Protein AF-A0A2D6MJ56-F1 (afdb_monomer_lite)

pLDDT: mean 73.78, std 18.19, range [32.03, 95.69]

Secondary structure (DSSP, 8-state):
--HHHHHHHHHHHHHHHHHHHHHHHHHHHHHHHHHHHHHHHHHHHHHHHHHHHHHHHHTSTTTTT-HHHHHHHHHHHHHHHHHHHHHHHHHHHHHHHHHHGGGS---------------

Structure (mmCIF, N/CA/C/O backbone):
data_AF-A0A2D6MJ56-F1
#
_entry.id   AF-A0A2D6MJ56-F1
#
loop_
_atom_site.group_PDB
_atom_site.id
_atom_site.type_symbol
_atom_site.label_atom_id
_atom_site.label_alt_id
_atom_site.label_comp_id
_atom_site.label_asym_id
_atom_site.label_entity_id
_atom_site.label_seq_id
_atom_site.pdbx_PDB_ins_code
_atom_site.Cartn_x
_atom_site.Cartn_y
_atom_site.Cartn_z
_atom_site.occupancy
_atom_site.B_iso_or_equiv
_atom_site.auth_seq_id
_atom_site.auth_comp_id
_atom_site.auth_asym_id
_atom_site.auth_atom_id
_atom_site.pdbx_PDB_model_num
ATOM 1 N N . MET A 1 1 ? 24.250 -1.647 -46.882 1.00 63.53 1 MET A N 1
ATOM 2 C CA . MET A 1 1 ? 23.067 -1.451 -46.025 1.00 63.53 1 MET A CA 1
ATOM 3 C C . MET A 1 1 ? 22.313 -0.236 -46.504 1.00 63.53 1 MET A C 1
ATOM 5 O O . MET A 1 1 ? 22.909 0.830 -46.652 1.00 63.53 1 MET A O 1
ATOM 9 N N . THR A 1 2 ? 21.038 -0.408 -46.824 1.00 85.94 2 THR A N 1
ATOM 10 C CA . THR A 1 2 ? 20.175 0.712 -47.199 1.00 85.94 2 THR A CA 1
ATOM 11 C C . THR A 1 2 ? 19.866 1.551 -45.955 1.00 85.94 2 THR A C 1
ATOM 13 O O . THR A 1 2 ? 19.846 1.044 -44.834 1.00 85.94 2 THR A O 1
ATOM 16 N N . ARG A 1 3 ? 19.645 2.864 -46.115 1.00 85.69 3 ARG A N 1
ATOM 17 C CA . ARG A 1 3 ? 19.364 3.766 -44.976 1.00 85.69 3 ARG A CA 1
ATOM 18 C C . ARG A 1 3 ? 18.150 3.308 -44.152 1.00 85.69 3 ARG A C 1
ATOM 20 O O . ARG A 1 3 ? 18.107 3.547 -42.952 1.00 85.69 3 ARG A O 1
ATOM 27 N N . LEU A 1 4 ? 17.202 2.625 -44.794 1.00 87.44 4 LEU A N 1
ATOM 28 C CA . LEU A 1 4 ? 16.003 2.075 -44.164 1.00 87.44 4 LEU A CA 1
ATOM 29 C C . LEU A 1 4 ? 16.313 0.885 -43.241 1.00 87.44 4 LEU A C 1
ATOM 31 O O . LEU A 1 4 ? 15.797 0.852 -42.130 1.00 87.44 4 LEU A O 1
ATOM 35 N N . GLU A 1 5 ? 17.198 -0.036 -43.640 1.00 87.69 5 GLU A N 1
ATOM 36 C CA . GLU A 1 5 ? 17.630 -1.173 -42.799 1.00 87.69 5 GLU A CA 1
ATOM 37 C C . GLU A 1 5 ? 18.285 -0.703 -41.490 1.00 87.69 5 GLU A C 1
ATOM 39 O O . GLU A 1 5 ? 18.044 -1.263 -40.419 1.00 87.69 5 GLU A O 1
ATOM 44 N N . ILE A 1 6 ? 19.086 0.363 -41.565 1.00 90.25 6 ILE A N 1
ATOM 45 C CA . ILE A 1 6 ? 19.790 0.924 -40.404 1.00 90.25 6 ILE A CA 1
ATOM 46 C C . ILE A 1 6 ? 18.793 1.559 -39.424 1.00 90.25 6 ILE A C 1
ATOM 48 O O . ILE A 1 6 ? 18.883 1.339 -38.220 1.00 90.25 6 ILE A O 1
ATOM 52 N N . ILE A 1 7 ? 17.809 2.312 -39.923 1.00 92.31 7 ILE A N 1
ATOM 53 C CA . ILE A 1 7 ? 16.791 2.943 -39.070 1.00 92.31 7 ILE A CA 1
ATOM 54 C C . ILE A 1 7 ? 15.895 1.880 -38.423 1.00 92.31 7 ILE A C 1
ATOM 56 O O . ILE A 1 7 ? 15.613 1.958 -37.229 1.00 92.31 7 ILE A O 1
ATOM 60 N N . LEU A 1 8 ? 15.478 0.866 -39.187 1.00 90.25 8 LEU A N 1
ATOM 61 C CA . LEU A 1 8 ? 14.581 -0.177 -38.691 1.00 90.25 8 LEU A CA 1
ATOM 62 C C . LEU A 1 8 ? 15.252 -1.047 -37.616 1.00 90.25 8 LEU A C 1
ATOM 64 O O . LEU A 1 8 ? 14.641 -1.329 -36.588 1.00 90.25 8 LEU A O 1
ATOM 68 N N . SER A 1 9 ? 16.525 -1.408 -37.812 1.00 91.00 9 SER A N 1
ATOM 69 C CA . SER A 1 9 ? 17.305 -2.149 -36.811 1.00 91.00 9 SER A CA 1
ATOM 70 C C . SER A 1 9 ? 17.569 -1.331 -35.543 1.00 91.00 9 SER A C 1
ATOM 72 O O . SER A 1 9 ? 17.461 -1.872 -34.443 1.00 91.00 9 SER A O 1
ATOM 74 N N . ALA A 1 10 ? 17.828 -0.025 -35.666 1.00 91.19 10 ALA A N 1
ATOM 75 C CA . ALA A 1 10 ? 18.001 0.863 -34.516 1.00 91.19 10 ALA A CA 1
ATOM 76 C C . ALA A 1 10 ? 16.717 1.003 -33.676 1.00 91.19 10 ALA A C 1
ATOM 78 O O . ALA A 1 10 ? 16.769 0.908 -32.449 1.00 91.19 10 ALA A O 1
ATOM 79 N N . VAL A 1 11 ? 15.558 1.185 -34.321 1.00 94.44 11 VAL A N 1
ATOM 80 C CA . VAL A 1 11 ? 14.258 1.279 -33.630 1.00 94.44 11 VAL A CA 1
ATOM 81 C C . VAL A 1 11 ? 13.900 -0.041 -32.947 1.00 94.44 11 VAL A C 1
ATOM 83 O O . VAL A 1 11 ? 13.420 -0.032 -31.813 1.00 94.44 11 VAL A O 1
ATOM 86 N N . LEU A 1 12 ? 14.172 -1.176 -33.598 1.00 92.50 12 LEU A N 1
ATOM 87 C CA . LEU A 1 12 ? 13.929 -2.495 -33.019 1.00 92.50 12 LEU A CA 1
ATOM 88 C C . LEU A 1 12 ? 14.802 -2.728 -31.781 1.00 92.50 12 LEU A C 1
ATOM 90 O O . LEU A 1 12 ? 14.281 -3.127 -30.743 1.00 92.50 12 LEU A O 1
ATOM 94 N N . LEU A 1 13 ? 16.101 -2.419 -31.852 1.00 92.94 13 LEU A N 1
ATOM 95 C CA . LEU A 1 13 ? 17.010 -2.555 -30.711 1.00 92.94 13 LEU A CA 1
ATOM 96 C C . LEU A 1 13 ? 16.558 -1.690 -29.524 1.00 92.94 13 LEU A C 1
ATOM 98 O O . LEU A 1 13 ? 16.513 -2.164 -28.390 1.00 92.94 13 LEU A O 1
ATOM 102 N N . PHE A 1 14 ? 16.167 -0.441 -29.790 1.00 95.62 14 PHE A N 1
ATOM 103 C CA . PHE A 1 14 ? 15.641 0.452 -28.760 1.00 95.62 14 PHE A CA 1
ATOM 104 C C . PHE A 1 14 ? 14.360 -0.101 -28.127 1.00 95.62 14 PHE A C 1
ATOM 106 O O . PHE A 1 14 ? 14.226 -0.097 -26.906 1.00 95.62 14 PHE A O 1
ATOM 113 N N . SER A 1 15 ? 13.442 -0.626 -28.941 1.00 95.25 15 SER A N 1
ATOM 114 C CA . SER A 1 15 ? 12.204 -1.235 -28.454 1.00 95.25 15 SER A CA 1
ATOM 115 C C . SER A 1 15 ? 12.473 -2.439 -27.549 1.00 95.25 15 SER A C 1
A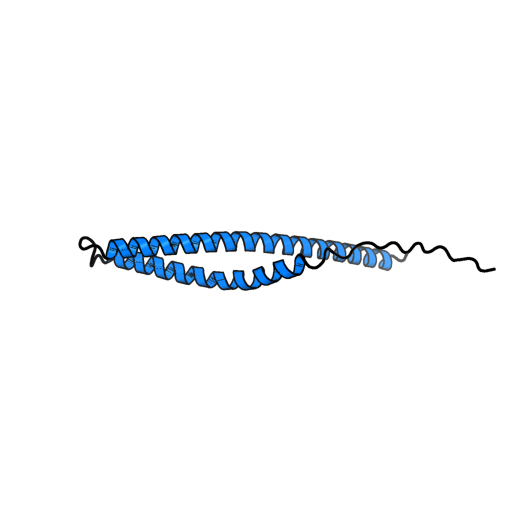TOM 117 O O . SER A 1 15 ? 11.846 -2.558 -26.499 1.00 95.25 15 SER A O 1
ATOM 119 N N . VAL A 1 16 ? 13.432 -3.301 -27.901 1.00 95.50 16 VAL A N 1
ATOM 120 C CA . VAL A 1 16 ? 13.805 -4.461 -27.075 1.00 95.50 16 VAL A CA 1
ATOM 121 C C . VAL A 1 16 ? 14.370 -4.015 -25.725 1.00 95.50 16 VAL A C 1
ATOM 123 O O . VAL A 1 16 ? 13.905 -4.484 -24.689 1.00 95.50 16 VAL A O 1
ATOM 126 N N . ILE A 1 17 ? 15.311 -3.064 -25.716 1.00 95.56 17 ILE A N 1
ATOM 127 C CA . ILE A 1 17 ? 15.894 -2.527 -24.473 1.00 95.56 17 ILE A CA 1
ATOM 128 C C . ILE A 1 17 ? 14.813 -1.878 -23.605 1.00 95.56 17 ILE A C 1
ATOM 130 O O . ILE A 1 17 ? 14.777 -2.097 -22.395 1.00 95.56 17 ILE A O 1
ATOM 134 N N . PHE A 1 18 ? 13.913 -1.109 -24.218 1.00 95.69 18 PHE A N 1
ATOM 135 C CA . PHE A 1 18 ? 12.821 -0.456 -23.508 1.00 95.69 18 PHE A CA 1
ATOM 136 C C . PHE A 1 18 ? 11.868 -1.471 -22.867 1.00 95.69 18 PHE A C 1
ATOM 138 O O . PHE A 1 18 ? 11.519 -1.317 -21.701 1.00 95.69 18 PHE A O 1
ATOM 145 N N . ASN A 1 19 ? 11.495 -2.533 -23.587 1.00 94.75 19 ASN A N 1
ATOM 146 C CA . ASN A 1 19 ? 10.650 -3.595 -23.038 1.00 94.75 19 ASN A CA 1
ATOM 147 C C . ASN A 1 19 ? 11.329 -4.314 -21.866 1.00 94.75 19 ASN A C 1
ATOM 149 O O . ASN A 1 19 ? 10.697 -4.514 -20.834 1.00 94.75 19 ASN A O 1
ATOM 153 N N . ILE A 1 20 ? 12.618 -4.648 -21.985 1.00 94.12 20 ILE A N 1
ATOM 154 C CA . ILE A 1 20 ? 13.377 -5.269 -20.888 1.00 94.12 20 ILE A CA 1
ATOM 155 C C . ILE A 1 20 ? 13.414 -4.339 -19.668 1.00 94.12 20 ILE A C 1
ATOM 157 O O . ILE A 1 20 ? 13.141 -4.772 -18.549 1.00 94.12 20 ILE A O 1
ATOM 161 N N . GLY A 1 21 ? 13.695 -3.050 -19.881 1.00 92.88 21 GLY A N 1
ATOM 162 C CA . GLY A 1 21 ? 13.674 -2.049 -18.815 1.00 92.88 21 GLY A CA 1
ATOM 163 C C . GLY A 1 21 ? 12.302 -1.929 -18.148 1.00 92.88 21 GLY A C 1
ATOM 164 O O . GLY A 1 21 ? 12.223 -1.827 -16.926 1.00 92.88 21 GLY A O 1
ATOM 165 N N . LEU A 1 22 ? 11.226 -2.005 -18.934 1.00 92.94 22 LEU A N 1
ATOM 166 C CA . LEU A 1 22 ? 9.854 -1.974 -18.434 1.00 92.94 22 LEU A CA 1
ATOM 167 C C . LEU A 1 22 ? 9.555 -3.195 -17.562 1.00 92.94 22 LEU A C 1
ATOM 169 O O . LEU A 1 22 ? 9.021 -3.028 -16.471 1.00 92.94 22 LEU A O 1
ATOM 173 N N . VAL A 1 23 ? 9.953 -4.398 -17.985 1.00 90.62 23 VAL A N 1
ATOM 174 C CA . VAL A 1 23 ? 9.766 -5.623 -17.189 1.00 90.62 23 VAL A CA 1
ATOM 175 C C . VAL A 1 23 ? 10.485 -5.514 -15.843 1.00 90.62 23 VAL A C 1
ATOM 177 O O . VAL A 1 23 ? 9.871 -5.756 -14.807 1.00 90.62 23 VAL A O 1
ATOM 180 N N . ILE A 1 24 ? 11.750 -5.084 -15.829 1.00 88.94 24 ILE A N 1
ATOM 181 C CA . ILE A 1 24 ? 12.517 -4.913 -14.582 1.00 88.94 24 ILE A CA 1
ATOM 182 C C . ILE A 1 24 ? 11.862 -3.864 -13.675 1.00 88.94 24 ILE A C 1
ATOM 184 O O . ILE A 1 24 ? 11.736 -4.076 -12.468 1.00 88.94 24 ILE A O 1
ATOM 188 N N . TYR A 1 25 ? 11.422 -2.742 -14.248 1.00 91.19 25 TYR A N 1
ATOM 189 C CA . TYR A 1 25 ? 10.759 -1.682 -13.496 1.00 91.19 25 TYR A CA 1
ATOM 190 C C . TYR A 1 25 ? 9.444 -2.157 -12.875 1.00 91.19 25 TYR A C 1
ATOM 192 O O . TYR A 1 25 ? 9.209 -1.914 -11.694 1.00 91.19 25 TYR A O 1
ATOM 200 N N . VAL A 1 26 ? 8.610 -2.862 -13.645 1.00 89.06 26 VAL A N 1
ATOM 201 C CA . VAL A 1 26 ? 7.333 -3.404 -13.166 1.00 89.06 26 VAL A CA 1
ATOM 202 C C . VAL A 1 26 ? 7.567 -4.423 -12.055 1.00 89.06 26 VAL A C 1
ATOM 204 O O . VAL A 1 26 ? 6.937 -4.300 -11.009 1.00 89.06 26 VAL A O 1
ATOM 207 N N . LYS A 1 27 ? 8.518 -5.357 -12.213 1.00 84.31 27 LYS A N 1
ATOM 208 C CA . LYS A 1 27 ? 8.872 -6.302 -11.139 1.00 84.31 27 LYS A CA 1
ATOM 209 C C . LYS A 1 27 ? 9.304 -5.565 -9.868 1.00 84.31 27 LYS A C 1
ATOM 211 O O . LYS A 1 27 ? 8.798 -5.851 -8.790 1.00 84.31 27 LYS A O 1
ATOM 216 N N . GLY A 1 28 ? 10.168 -4.555 -9.991 1.00 82.00 28 GLY A N 1
ATOM 217 C CA . GLY A 1 28 ? 10.590 -3.744 -8.846 1.00 82.00 28 GLY A CA 1
ATOM 218 C C . GLY A 1 28 ? 9.453 -2.942 -8.199 1.00 82.00 28 GLY A C 1
ATOM 219 O O . GLY A 1 28 ? 9.439 -2.769 -6.982 1.00 82.00 28 GLY A O 1
ATOM 220 N N . ALA A 1 29 ? 8.497 -2.451 -8.989 1.00 82.06 29 ALA A N 1
ATOM 221 C CA . ALA A 1 29 ? 7.331 -1.732 -8.484 1.00 82.06 29 ALA A CA 1
ATOM 222 C C . ALA A 1 29 ? 6.370 -2.659 -7.725 1.00 82.06 29 ALA A C 1
ATOM 224 O O . ALA A 1 29 ? 5.898 -2.274 -6.659 1.00 82.06 29 ALA A O 1
ATOM 225 N N . ILE A 1 30 ? 6.135 -3.876 -8.228 1.00 82.50 30 ILE A N 1
ATOM 226 C CA . ILE A 1 30 ? 5.289 -4.884 -7.571 1.00 82.50 30 ILE A CA 1
ATOM 227 C C . ILE A 1 30 ? 5.870 -5.263 -6.207 1.00 82.50 30 ILE A C 1
ATOM 229 O O . ILE A 1 30 ? 5.156 -5.186 -5.216 1.00 82.50 30 ILE A O 1
ATOM 233 N N . VAL A 1 31 ? 7.172 -5.562 -6.126 1.00 78.56 31 VAL A N 1
ATOM 234 C CA . VAL A 1 31 ? 7.830 -5.912 -4.850 1.00 78.56 31 VAL A CA 1
ATOM 235 C C . VAL A 1 31 ? 7.709 -4.788 -3.818 1.00 78.56 31 VAL A C 1
ATOM 237 O O . VAL A 1 31 ? 7.439 -5.037 -2.650 1.00 78.56 31 VAL A O 1
ATOM 240 N N . ARG A 1 32 ? 7.853 -3.524 -4.232 1.00 79.00 32 ARG A N 1
ATOM 241 C CA . ARG A 1 32 ? 7.675 -2.389 -3.308 1.00 79.00 32 ARG A CA 1
ATOM 242 C C . ARG A 1 32 ? 6.236 -2.248 -2.829 1.00 79.00 32 ARG A C 1
ATOM 244 O O . ARG A 1 32 ? 6.017 -1.930 -1.667 1.00 79.00 32 ARG A O 1
ATOM 251 N N . LEU A 1 33 ? 5.269 -2.439 -3.725 1.00 79.06 33 LEU A N 1
ATOM 252 C CA . LEU A 1 33 ? 3.852 -2.399 -3.370 1.00 79.06 33 LEU A CA 1
ATOM 253 C C . LEU A 1 33 ? 3.480 -3.541 -2.419 1.00 79.06 33 LEU A C 1
ATOM 255 O O . LEU A 1 33 ? 2.706 -3.311 -1.497 1.00 79.06 33 LEU A O 1
ATOM 259 N N . LEU A 1 34 ? 4.080 -4.718 -2.597 1.00 72.81 34 LEU A N 1
ATOM 260 C CA . LEU A 1 34 ? 3.951 -5.854 -1.686 1.00 72.81 34 LEU A CA 1
ATOM 261 C C . LEU A 1 34 ? 4.444 -5.525 -0.280 1.00 72.81 34 LEU A C 1
ATOM 263 O O . LEU A 1 34 ? 3.691 -5.696 0.670 1.00 72.81 34 LEU A O 1
ATOM 267 N N . SER A 1 35 ? 5.657 -4.980 -0.146 1.00 73.81 35 SER A N 1
ATOM 268 C CA . SER A 1 35 ? 6.183 -4.592 1.170 1.00 73.81 35 SER A CA 1
ATOM 269 C C . SER A 1 35 ? 5.296 -3.553 1.861 1.00 73.81 35 SER A C 1
ATOM 271 O O . SER A 1 35 ? 5.012 -3.670 3.046 1.00 73.81 35 SER A O 1
ATOM 273 N N . ILE A 1 36 ? 4.788 -2.564 1.115 1.00 80.44 36 ILE A N 1
ATOM 274 C CA . ILE A 1 36 ? 3.839 -1.580 1.660 1.00 80.44 36 ILE A CA 1
ATOM 275 C C . ILE A 1 36 ? 2.538 -2.267 2.101 1.00 80.44 36 ILE A C 1
ATOM 277 O O . ILE A 1 36 ? 1.954 -1.884 3.109 1.00 80.44 36 ILE A O 1
ATOM 281 N N . SER A 1 37 ? 2.071 -3.275 1.362 1.00 74.94 37 SER A N 1
ATOM 282 C CA . SER A 1 37 ? 0.876 -4.041 1.723 1.00 74.94 37 SER A CA 1
ATOM 283 C C . SER A 1 37 ? 1.064 -4.852 3.007 1.00 74.94 37 SER A C 1
ATOM 285 O O . SER A 1 37 ? 0.132 -4.929 3.802 1.00 74.94 37 SER A O 1
ATOM 287 N N . GLU A 1 38 ? 2.238 -5.443 3.219 1.00 75.50 38 GLU A N 1
ATOM 288 C CA . GLU A 1 38 ? 2.575 -6.166 4.452 1.00 75.50 38 GLU A CA 1
ATOM 289 C C . GLU A 1 38 ? 2.578 -5.216 5.659 1.00 75.50 38 GLU A C 1
ATOM 291 O O . GLU A 1 38 ? 1.894 -5.463 6.652 1.00 75.50 38 GLU A O 1
ATOM 296 N N . GLU A 1 39 ? 3.226 -4.054 5.522 1.00 81.56 39 GLU A N 1
ATOM 297 C CA . GLU A 1 39 ? 3.218 -3.003 6.548 1.00 81.56 39 GLU A CA 1
ATOM 298 C C . GLU A 1 39 ? 1.795 -2.499 6.866 1.00 81.56 39 GLU A C 1
ATOM 300 O O . GLU A 1 39 ? 1.485 -2.151 8.010 1.00 81.56 39 GLU A O 1
ATOM 305 N N . LEU A 1 40 ? 0.900 -2.465 5.870 1.00 80.38 40 LEU A N 1
ATOM 306 C CA . LEU A 1 40 ? -0.509 -2.122 6.076 1.00 80.38 40 LEU A CA 1
ATOM 307 C C . LEU A 1 40 ? -1.277 -3.206 6.847 1.00 80.38 40 LEU A C 1
ATOM 309 O O . LEU A 1 40 ? -2.146 -2.859 7.648 1.00 80.38 40 LEU A O 1
ATOM 313 N N . GLY A 1 41 ? -0.950 -4.486 6.654 1.00 79.25 41 GLY A N 1
ATOM 314 C CA . GLY A 1 41 ? -1.504 -5.587 7.448 1.00 79.25 41 GLY A CA 1
ATOM 315 C C . GLY A 1 41 ? -1.097 -5.492 8.922 1.00 79.25 41 GLY A C 1
ATOM 316 O O . GLY A 1 41 ? -1.940 -5.580 9.819 1.00 79.25 41 GLY A O 1
ATOM 317 N N . ASP A 1 42 ? 0.176 -5.194 9.184 1.00 83.69 42 ASP A N 1
ATOM 318 C CA . ASP A 1 42 ? 0.671 -4.934 10.542 1.00 83.69 42 ASP A CA 1
ATOM 319 C C . ASP A 1 42 ? -0.037 -3.730 11.186 1.00 83.69 42 ASP A C 1
ATOM 321 O O . ASP A 1 42 ? -0.433 -3.762 12.359 1.00 83.69 42 ASP A O 1
ATOM 325 N N . LEU A 1 43 ? -0.256 -2.663 10.410 1.00 84.81 43 LEU A N 1
ATOM 326 C CA . LEU A 1 43 ? -1.008 -1.492 10.856 1.00 84.81 43 LEU A CA 1
ATOM 327 C C . LEU A 1 43 ? -2.464 -1.848 11.199 1.00 84.81 43 LEU A C 1
ATOM 329 O O . LEU A 1 43 ? -2.964 -1.419 12.243 1.00 84.81 43 LEU A O 1
ATOM 333 N N . GLN A 1 44 ? -3.131 -2.653 10.369 1.00 84.44 44 GLN A N 1
ATOM 334 C CA . GLN A 1 44 ? -4.489 -3.141 10.625 1.00 84.44 44 GLN A CA 1
ATOM 335 C C . GLN A 1 44 ? -4.556 -3.907 11.951 1.00 84.44 44 GLN A C 1
ATOM 337 O O . GLN A 1 44 ? -5.428 -3.642 12.784 1.00 84.44 44 GLN A O 1
ATOM 342 N N . GLN A 1 45 ? -3.602 -4.808 12.201 1.00 85.69 45 GLN A N 1
ATOM 343 C CA . GLN A 1 45 ? -3.536 -5.557 13.456 1.00 85.69 45 GLN A CA 1
ATOM 344 C C . GLN A 1 45 ? -3.361 -4.628 14.668 1.00 85.69 45 GLN A C 1
ATOM 346 O O . GLN A 1 45 ? -4.008 -4.815 15.705 1.00 85.69 45 GLN A O 1
ATOM 351 N N . MET A 1 46 ? -2.537 -3.587 14.535 1.00 86.75 46 MET A N 1
ATOM 352 C CA . MET A 1 46 ? -2.327 -2.588 15.582 1.00 86.75 46 MET A CA 1
ATOM 353 C C . MET A 1 46 ? -3.605 -1.798 15.895 1.00 86.75 46 MET A C 1
ATOM 355 O O . MET A 1 46 ? -3.935 -1.592 17.066 1.00 86.75 46 MET A O 1
ATOM 359 N N . ILE A 1 47 ? -4.359 -1.404 14.867 1.00 86.31 47 ILE A N 1
ATOM 360 C CA . ILE A 1 47 ? -5.637 -0.690 15.012 1.00 86.31 47 ILE A CA 1
ATOM 361 C C . ILE A 1 47 ? -6.704 -1.590 15.630 1.00 86.31 47 ILE A C 1
ATOM 363 O O . ILE A 1 47 ? -7.445 -1.145 16.505 1.00 86.31 47 ILE A O 1
ATOM 367 N N . ASN A 1 48 ? -6.754 -2.865 15.245 1.00 86.88 48 ASN A N 1
ATOM 368 C CA . ASN A 1 48 ? -7.665 -3.840 15.838 1.00 86.88 48 ASN A CA 1
ATOM 369 C C . ASN A 1 48 ? -7.375 -4.026 17.340 1.00 86.88 48 ASN A C 1
ATOM 371 O O . ASN A 1 48 ? -8.278 -3.954 18.174 1.00 86.88 48 ASN A O 1
ATOM 375 N N . SER A 1 49 ? -6.097 -4.165 17.709 1.00 87.81 49 SER A N 1
ATOM 376 C CA . SER A 1 49 ? -5.665 -4.209 19.112 1.00 87.81 49 SER A CA 1
ATOM 377 C C . SER A 1 49 ? -6.070 -2.946 19.883 1.00 87.81 49 SER A C 1
ATOM 379 O O . SER A 1 49 ? -6.625 -3.036 20.982 1.00 87.81 49 SER A O 1
ATOM 381 N N . PHE A 1 50 ? -5.877 -1.765 19.285 1.00 86.69 50 PHE A N 1
ATOM 382 C CA . PHE A 1 50 ? -6.320 -0.495 19.859 1.00 86.69 50 PHE A CA 1
ATOM 383 C C . PHE A 1 50 ? -7.841 -0.452 20.067 1.00 86.69 50 PHE A C 1
ATOM 385 O O . PHE A 1 50 ? -8.291 -0.099 21.157 1.00 86.69 50 PHE A O 1
ATOM 392 N N . ALA A 1 51 ? -8.631 -0.860 19.070 1.00 86.19 51 ALA A N 1
ATOM 393 C CA . ALA A 1 51 ? -10.089 -0.909 19.159 1.00 86.19 51 ALA A CA 1
ATOM 394 C C . ALA A 1 51 ? -10.555 -1.854 20.280 1.00 86.19 51 ALA A C 1
ATOM 396 O O . ALA A 1 51 ? -11.415 -1.490 21.082 1.00 86.19 51 ALA A O 1
ATOM 397 N N . ASN A 1 52 ? -9.943 -3.036 20.398 1.00 86.06 52 ASN A N 1
ATOM 398 C CA . ASN A 1 52 ? -10.244 -3.990 21.469 1.00 86.06 52 ASN A CA 1
ATOM 399 C C . ASN A 1 52 ? -9.894 -3.432 22.852 1.00 86.06 52 ASN A C 1
ATOM 401 O O . ASN A 1 52 ? -10.662 -3.596 23.803 1.00 86.06 52 ASN A O 1
ATOM 405 N N . HIS A 1 53 ? -8.761 -2.738 22.975 1.00 85.62 53 HIS A N 1
ATOM 406 C CA . HIS A 1 53 ? -8.388 -2.092 24.227 1.00 85.62 53 HIS A CA 1
ATOM 407 C C . HIS A 1 53 ? -9.362 -0.965 24.588 1.00 85.62 53 HIS A C 1
ATOM 409 O O . HIS A 1 53 ? -9.864 -0.930 25.711 1.00 85.62 53 HIS A O 1
ATOM 415 N N . ALA A 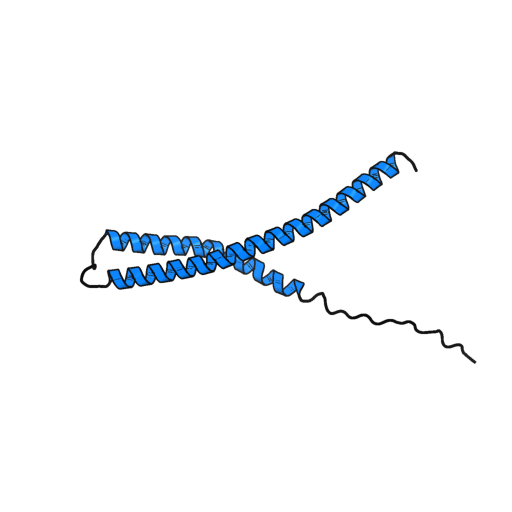1 54 ? -9.708 -0.099 23.633 1.00 84.75 54 ALA A N 1
ATOM 416 C CA . ALA A 1 54 ? -10.696 0.958 23.826 1.00 84.75 54 ALA A CA 1
ATOM 417 C C . ALA A 1 54 ? -12.063 0.390 24.244 1.00 84.75 54 ALA A C 1
ATOM 419 O O . ALA A 1 54 ? -12.690 0.920 25.160 1.00 84.75 54 ALA A O 1
ATOM 420 N N . LYS A 1 55 ? -12.479 -0.741 23.659 1.00 84.25 55 LYS A N 1
ATOM 421 C CA . LYS A 1 55 ? -13.692 -1.464 24.062 1.00 84.25 55 LYS A CA 1
ATOM 422 C C . LYS A 1 55 ? -13.623 -1.929 25.513 1.00 84.25 55 LYS A C 1
ATOM 424 O O . LYS A 1 55 ? -14.548 -1.678 26.276 1.00 84.25 55 LYS A O 1
ATOM 429 N N . SER A 1 56 ? -12.509 -2.545 25.913 1.00 84.38 56 SER A N 1
ATOM 430 C CA . SER A 1 56 ? -12.320 -2.995 27.298 1.00 84.38 56 SER A CA 1
ATOM 431 C C . SER A 1 56 ? -12.367 -1.841 28.306 1.00 84.38 56 SER A C 1
ATOM 433 O O . SER A 1 56 ? -12.851 -2.020 29.418 1.00 84.38 56 SER A O 1
ATOM 435 N N . VAL A 1 57 ? -11.915 -0.644 27.908 1.00 83.94 57 VAL A N 1
ATOM 436 C CA . VAL A 1 57 ? -11.991 0.574 28.727 1.00 83.94 57 VAL A CA 1
ATOM 437 C C . VAL A 1 57 ? -13.417 1.126 28.772 1.00 83.94 57 VAL A C 1
ATOM 439 O O . VAL A 1 57 ? -13.861 1.532 29.841 1.00 83.94 57 VAL A O 1
ATOM 442 N N . TYR A 1 58 ? -14.151 1.101 27.655 1.00 81.12 58 TYR A N 1
ATOM 443 C CA . TYR A 1 58 ? -15.564 1.499 27.597 1.00 81.12 58 TYR A CA 1
ATOM 444 C C . TYR A 1 58 ? -16.458 0.645 28.505 1.00 81.12 58 TYR A C 1
ATOM 446 O O . TYR A 1 58 ? -17.409 1.142 29.103 1.00 81.12 58 TYR A O 1
ATOM 454 N N . GLU A 1 59 ? -16.141 -0.644 28.623 1.00 80.31 59 GLU A N 1
ATOM 455 C CA . GLU A 1 59 ? -16.870 -1.601 29.460 1.00 80.31 59 GLU A CA 1
ATOM 456 C C . GLU A 1 59 ? -16.614 -1.411 30.970 1.00 80.31 59 GLU A C 1
ATOM 458 O O . GLU A 1 59 ? -17.303 -2.023 31.789 1.00 80.31 59 GLU A O 1
ATOM 463 N N . LEU A 1 60 ? -15.669 -0.549 31.372 1.00 83.69 60 LEU A N 1
ATOM 464 C CA . LEU A 1 60 ? -15.451 -0.205 32.779 1.00 83.69 60 LEU A CA 1
ATOM 465 C C . LEU A 1 60 ? -16.557 0.722 33.299 1.00 83.69 60 LEU A C 1
ATOM 467 O O . LEU A 1 60 ? -16.905 1.718 32.666 1.00 83.69 60 LEU A O 1
ATOM 471 N N . GLU A 1 61 ? -17.025 0.471 34.525 1.00 68.00 61 GLU A N 1
ATOM 472 C CA . GLU A 1 61 ? -18.118 1.227 35.166 1.00 68.00 61 GLU A CA 1
ATOM 473 C C . GLU A 1 61 ? -17.895 2.751 35.228 1.00 68.00 61 GLU A C 1
ATOM 475 O O . GLU A 1 61 ? -18.862 3.503 35.284 1.00 68.00 61 GLU A O 1
ATOM 480 N N . MET A 1 62 ? -16.643 3.228 35.202 1.00 73.81 62 MET A N 1
ATOM 481 C CA . MET A 1 62 ? -16.327 4.666 35.201 1.00 73.81 62 MET A CA 1
ATOM 482 C C . MET A 1 62 ? -16.518 5.359 33.845 1.00 73.81 62 MET A C 1
ATOM 484 O O . MET A 1 62 ? -16.659 6.579 33.822 1.00 73.81 62 MET A O 1
ATOM 488 N N . PHE A 1 63 ? -16.485 4.613 32.740 1.00 71.12 63 PHE A N 1
ATOM 489 C CA . PHE A 1 63 ? -16.515 5.147 31.371 1.00 71.12 63 PHE A CA 1
ATOM 490 C C . PHE A 1 63 ? -17.733 4.661 30.572 1.00 71.12 63 PHE A C 1
ATOM 492 O O . PHE A 1 63 ? -17.949 5.086 29.435 1.00 71.12 63 PHE A O 1
ATOM 499 N N . TYR A 1 64 ? -18.555 3.802 31.180 1.00 68.81 64 TYR A N 1
ATOM 500 C CA . TYR A 1 64 ? -19.783 3.289 30.595 1.00 68.81 64 TYR A CA 1
ATOM 501 C C . TYR A 1 64 ? -20.784 4.424 30.335 1.00 68.81 64 TYR A C 1
ATOM 503 O O . TYR A 1 64 ? -21.229 5.106 31.259 1.00 68.81 64 TYR A O 1
ATOM 511 N N . GLY A 1 65 ? -21.151 4.617 29.066 1.00 74.50 65 GLY A N 1
ATOM 512 C CA . GLY A 1 65 ? -22.048 5.694 28.634 1.00 74.50 65 GLY A CA 1
ATOM 513 C C . GLY A 1 65 ? -21.352 6.997 28.222 1.00 74.50 65 GLY A C 1
ATOM 514 O O . GLY A 1 65 ? -22.043 7.968 27.923 1.00 74.50 65 GLY A O 1
ATOM 515 N N . ASP A 1 66 ? -20.017 7.033 28.163 1.00 85.06 66 ASP A N 1
ATOM 516 C CA . ASP A 1 66 ? -19.287 8.164 27.581 1.00 85.06 66 ASP A CA 1
ATOM 517 C C . ASP A 1 66 ? -19.458 8.195 26.046 1.00 85.06 66 ASP A C 1
ATOM 519 O O . ASP A 1 66 ? -18.994 7.301 25.332 1.00 85.06 66 ASP A O 1
ATOM 523 N N . GLU A 1 67 ? -20.131 9.225 25.520 1.00 82.69 67 GLU A N 1
ATOM 524 C CA . GLU A 1 67 ? -20.341 9.390 24.071 1.00 82.69 67 GLU A CA 1
ATOM 525 C C . GLU A 1 67 ? -19.028 9.571 23.299 1.00 82.69 67 GLU A C 1
ATOM 527 O O . GLU A 1 67 ? -18.902 9.085 22.176 1.00 82.69 67 GLU A O 1
ATOM 532 N N . THR A 1 68 ? -18.024 10.224 23.888 1.00 83.50 68 THR A N 1
ATOM 533 C CA . THR A 1 68 ? -16.737 10.480 23.220 1.00 83.50 68 THR A CA 1
ATOM 534 C C . THR A 1 68 ? -15.987 9.173 22.997 1.00 83.50 68 THR A C 1
ATOM 536 O O . THR A 1 68 ? -15.457 8.929 21.913 1.00 83.50 68 THR A O 1
ATOM 539 N N . LEU A 1 69 ? -15.963 8.313 24.015 1.00 82.12 69 LEU A N 1
ATOM 540 C CA . LEU A 1 69 ? -15.293 7.020 23.962 1.00 82.12 69 LEU A CA 1
ATOM 541 C C . LEU A 1 69 ? -16.048 6.036 23.050 1.00 82.12 69 LEU A C 1
ATOM 543 O O . LEU A 1 69 ? -15.416 5.269 22.325 1.00 82.12 69 LEU A O 1
ATOM 547 N N . SER A 1 70 ? -17.383 6.125 23.012 1.00 80.19 70 SER A N 1
ATOM 548 C CA . SER A 1 70 ? -18.225 5.396 22.054 1.00 80.19 70 SER A CA 1
ATOM 549 C C . SER A 1 70 ? -17.928 5.797 20.607 1.00 80.19 70 SER A C 1
ATOM 551 O O . SER A 1 70 ? -17.694 4.931 19.767 1.00 80.19 70 SER A O 1
ATOM 553 N N . HIS A 1 71 ? -17.880 7.099 20.308 1.00 84.81 71 HIS A N 1
ATOM 554 C CA . HIS A 1 71 ? -17.521 7.573 18.971 1.00 84.81 71 HIS A CA 1
ATOM 555 C C . HIS A 1 71 ? -16.097 7.165 18.592 1.00 84.81 71 HIS A C 1
ATOM 557 O O . HIS A 1 71 ? -15.862 6.724 17.471 1.00 84.81 71 HIS A O 1
ATOM 563 N N . LEU A 1 72 ? -15.138 7.244 19.519 1.00 83.75 72 LEU A N 1
ATOM 564 C CA . LEU A 1 72 ? -13.763 6.810 19.264 1.00 83.75 72 LEU A CA 1
ATOM 565 C C . LEU A 1 72 ? -13.686 5.318 18.899 1.00 83.75 72 LEU A C 1
ATOM 567 O O . LEU A 1 72 ? -12.931 4.947 18.000 1.00 83.75 72 LEU A O 1
ATOM 571 N N . LEU A 1 73 ? -14.488 4.478 19.559 1.00 84.62 73 LEU A N 1
ATOM 572 C CA . LEU A 1 73 ? -14.613 3.061 19.230 1.00 84.62 73 LEU A CA 1
ATOM 573 C C . LEU A 1 73 ? -15.184 2.861 17.819 1.00 84.62 73 LEU A C 1
ATOM 575 O O . LEU A 1 73 ? -14.642 2.085 17.036 1.00 84.62 73 LEU A O 1
ATOM 579 N N . GLU A 1 74 ? -16.247 3.589 17.486 1.00 84.94 74 GLU A N 1
ATOM 580 C CA . GLU A 1 74 ? -16.900 3.546 16.176 1.00 84.94 74 GLU A CA 1
ATOM 581 C C . GLU A 1 74 ? -15.936 3.963 15.049 1.00 84.94 74 GLU A C 1
ATOM 583 O O . GLU A 1 74 ? -15.835 3.287 14.024 1.00 84.94 74 GLU A O 1
ATOM 588 N N . HIS A 1 75 ? -15.133 5.007 15.280 1.00 85.75 75 HIS A N 1
ATOM 589 C CA . HIS A 1 75 ? -14.065 5.429 14.373 1.00 85.75 75 HIS A CA 1
ATOM 590 C C . HIS A 1 75 ? -12.967 4.367 14.217 1.00 85.75 75 HIS A C 1
ATOM 592 O O . HIS A 1 75 ? -12.497 4.144 13.102 1.00 85.75 75 HIS A O 1
ATOM 598 N N . ALA A 1 76 ? -12.562 3.698 15.300 1.00 85.12 76 ALA A N 1
ATOM 599 C CA . ALA A 1 76 ? -11.543 2.650 15.246 1.00 85.12 76 ALA A CA 1
ATOM 600 C C . ALA A 1 76 ? -12.020 1.419 14.453 1.00 85.12 76 ALA A C 1
ATOM 602 O O . ALA A 1 76 ? -11.256 0.861 13.668 1.00 85.12 76 ALA A O 1
ATOM 603 N N . VAL A 1 77 ? -13.291 1.032 14.609 1.00 84.88 77 VAL A N 1
ATOM 604 C CA . VAL A 1 77 ? -13.908 -0.067 13.848 1.00 84.88 77 VAL A CA 1
ATOM 605 C C . VAL A 1 77 ? -14.056 0.303 12.371 1.00 84.88 77 VAL A C 1
ATOM 607 O O . VAL A 1 77 ? -13.603 -0.450 11.514 1.00 84.88 77 VAL A O 1
ATOM 610 N N . SER A 1 78 ? -14.592 1.488 12.064 1.00 85.94 78 SER A N 1
ATOM 611 C CA . SER A 1 78 ? -14.734 1.960 10.678 1.00 85.94 78 SER A CA 1
ATOM 612 C C . SER A 1 78 ? -13.388 2.088 9.955 1.00 85.94 78 SER A C 1
ATOM 614 O O . SER A 1 78 ? -13.298 1.856 8.748 1.00 85.94 78 SER A O 1
ATOM 616 N N . PHE A 1 79 ? -12.324 2.449 10.674 1.00 84.38 79 PHE A N 1
ATOM 617 C CA . PHE A 1 79 ? -10.984 2.510 10.099 1.00 84.38 79 PHE A CA 1
ATOM 618 C C . PHE A 1 79 ? -10.422 1.116 9.789 1.00 84.38 79 PHE A C 1
ATOM 620 O O . PHE A 1 79 ? -9.780 0.928 8.759 1.00 84.38 79 PHE A O 1
ATOM 627 N N . ASN A 1 80 ? -10.720 0.128 10.633 1.00 84.31 80 ASN A N 1
ATOM 628 C CA . ASN A 1 80 ? -10.334 -1.264 10.417 1.00 84.31 80 ASN A CA 1
ATOM 629 C C . ASN A 1 80 ? -11.039 -1.875 9.187 1.00 84.31 80 ASN A C 1
ATOM 631 O O . ASN A 1 80 ? -10.384 -2.485 8.350 1.00 84.31 80 ASN A O 1
ATOM 635 N N . GLU A 1 81 ? -12.341 -1.617 9.010 1.00 83.38 81 GLU A N 1
ATOM 636 C CA . GLU A 1 81 ? -13.103 -2.043 7.817 1.00 83.38 81 GLU A CA 1
ATOM 637 C C . GLU A 1 81 ? -12.543 -1.448 6.512 1.00 83.38 81 GLU A C 1
ATOM 639 O O . GLU A 1 81 ? -12.496 -2.102 5.468 1.00 83.38 81 GLU A O 1
ATOM 644 N N . GLN A 1 82 ? -12.078 -0.195 6.554 1.00 81.56 82 GLN A N 1
ATOM 645 C CA . GLN A 1 82 ? -11.423 0.421 5.398 1.00 81.56 82 GLN A CA 1
ATOM 646 C C . GLN A 1 82 ? -10.086 -0.251 5.077 1.00 81.56 82 GLN A C 1
ATOM 648 O O . GLN A 1 82 ? -9.751 -0.375 3.901 1.00 81.5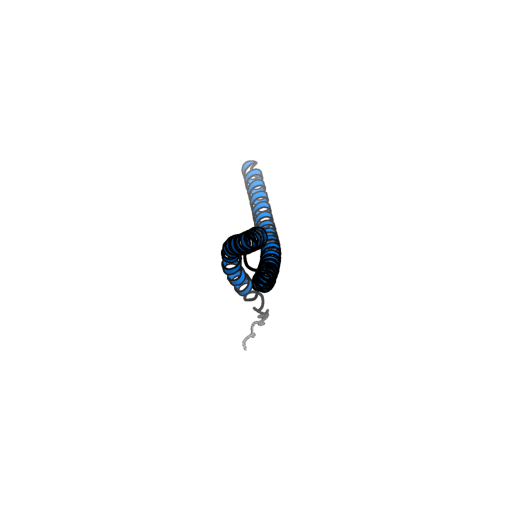6 82 GLN A O 1
ATOM 653 N N . LEU A 1 83 ? -9.344 -0.709 6.092 1.00 79.00 83 LEU A N 1
ATOM 654 C CA . LEU A 1 83 ? -8.087 -1.432 5.904 1.00 79.00 83 LEU A CA 1
ATOM 655 C C . LEU A 1 83 ? -8.291 -2.843 5.332 1.00 79.00 83 LEU A C 1
ATOM 657 O O . LEU A 1 83 ? -7.527 -3.233 4.453 1.00 79.00 83 LEU A O 1
ATOM 661 N N . GLU A 1 84 ? -9.363 -3.551 5.706 1.00 73.88 84 GLU A N 1
ATOM 662 C CA . GLU A 1 84 ? -9.729 -4.851 5.103 1.00 73.88 84 GLU A CA 1
ATOM 663 C C . GLU A 1 84 ? -9.942 -4.762 3.582 1.00 73.88 84 GLU A C 1
ATOM 665 O O . GLU A 1 84 ? -9.639 -5.694 2.842 1.00 73.88 84 GLU A O 1
ATOM 670 N N . THR A 1 85 ? -10.383 -3.614 3.058 1.00 71.25 85 THR A N 1
ATOM 671 C CA . THR A 1 85 ? -10.531 -3.432 1.600 1.00 71.25 85 THR A CA 1
ATOM 672 C C . THR A 1 85 ? -9.187 -3.523 0.856 1.00 71.25 85 THR A C 1
ATOM 674 O O . THR A 1 85 ? -9.153 -3.873 -0.326 1.00 71.25 85 THR A O 1
ATOM 677 N N . PHE A 1 86 ? -8.067 -3.253 1.534 1.00 66.44 86 PHE A N 1
ATOM 678 C CA . PHE A 1 86 ? -6.726 -3.369 0.955 1.00 66.44 86 PHE A CA 1
ATOM 679 C C . PHE A 1 86 ? -6.179 -4.809 0.990 1.00 66.44 86 PHE A C 1
ATOM 681 O O . PHE A 1 86 ? -5.289 -5.125 0.202 1.00 66.44 86 PHE A O 1
ATOM 688 N N . GLU A 1 87 ? -6.764 -5.709 1.793 1.00 63.25 87 GLU A N 1
ATOM 689 C CA .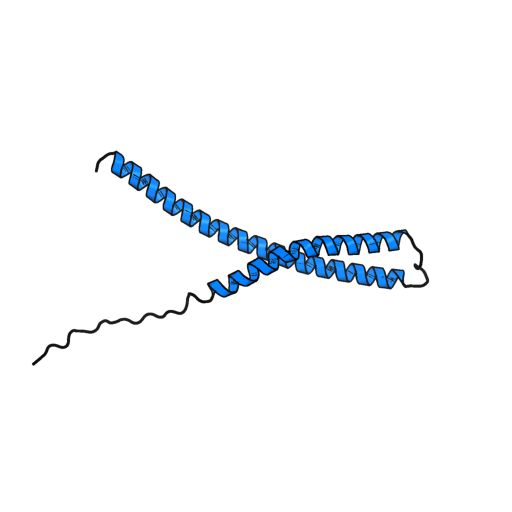 GLU A 1 87 ? -6.411 -7.140 1.867 1.00 63.25 87 GLU A CA 1
ATOM 690 C C . GLU A 1 87 ? -6.634 -7.868 0.528 1.00 63.25 87 GLU A C 1
ATOM 692 O O . GLU A 1 87 ? -5.887 -8.772 0.157 1.00 63.25 87 GLU A O 1
ATOM 697 N N . TYR A 1 88 ? -7.610 -7.436 -0.279 1.00 59.25 88 TYR A N 1
ATOM 698 C CA . TYR A 1 88 ? -7.855 -8.020 -1.605 1.00 59.25 88 TYR A CA 1
ATOM 699 C C . TYR A 1 88 ? -6.614 -7.966 -2.519 1.00 59.25 88 TYR A C 1
ATOM 701 O O . TYR A 1 88 ? -6.377 -8.893 -3.298 1.00 59.25 88 TYR A O 1
ATOM 709 N N . ILE A 1 89 ? -5.784 -6.922 -2.393 1.00 61.12 89 ILE A N 1
ATOM 710 C CA . ILE A 1 89 ? -4.541 -6.770 -3.165 1.00 61.12 89 ILE A CA 1
ATOM 711 C C . ILE A 1 89 ? -3.498 -7.818 -2.734 1.00 61.12 89 ILE A C 1
ATOM 713 O O . ILE A 1 89 ? -2.786 -8.348 -3.584 1.00 61.12 89 ILE A O 1
ATOM 717 N N . TYR A 1 90 ? -3.454 -8.185 -1.450 1.00 55.06 90 TYR A N 1
ATOM 718 C CA . TYR A 1 90 ? -2.526 -9.181 -0.903 1.00 55.06 90 TYR A CA 1
ATOM 719 C C . TYR A 1 90 ? -2.733 -10.572 -1.525 1.00 55.06 90 TYR 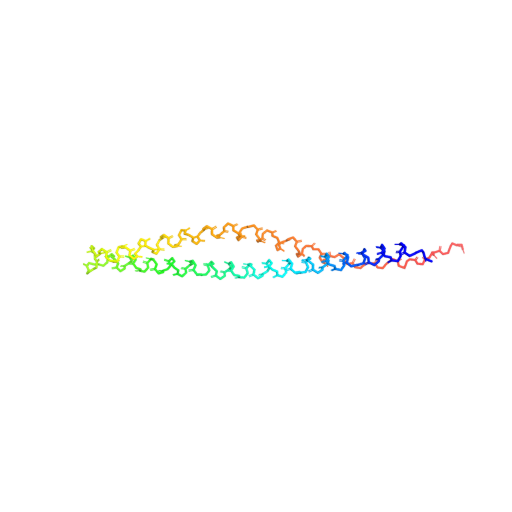A C 1
ATOM 721 O O . TYR A 1 90 ? -1.801 -11.153 -2.084 1.00 55.06 90 TYR A O 1
ATOM 729 N N . SER A 1 91 ? -3.981 -11.056 -1.535 1.00 58.44 91 SER A N 1
ATOM 730 C CA . SER A 1 91 ? -4.326 -12.411 -2.010 1.00 58.44 91 SER A CA 1
ATOM 731 C C . SER A 1 91 ? -3.964 -12.685 -3.477 1.00 58.44 91 SER A C 1
ATOM 733 O O . SER A 1 91 ? -3.690 -13.820 -3.862 1.00 58.44 91 SER A O 1
ATOM 735 N N . LEU A 1 92 ? -3.945 -11.643 -4.310 1.00 58.62 92 LEU A N 1
ATOM 736 C CA . LEU A 1 92 ? -3.610 -11.755 -5.728 1.00 58.62 92 LEU A CA 1
ATOM 737 C C . LEU A 1 92 ? -2.106 -11.906 -5.973 1.00 58.62 92 LEU A C 1
ATOM 739 O O . LEU A 1 92 ? -1.713 -12.331 -7.057 1.00 58.62 92 LEU A O 1
ATOM 743 N N . THR A 1 93 ? -1.277 -11.557 -4.990 1.00 54.75 93 THR A N 1
ATOM 744 C CA . THR A 1 93 ? 0.165 -11.399 -5.184 1.00 54.75 93 THR A CA 1
ATOM 745 C C . THR A 1 93 ? 0.977 -12.527 -4.538 1.00 54.75 93 THR A C 1
ATOM 747 O O . THR A 1 93 ? 1.984 -12.939 -5.107 1.00 54.75 93 THR A O 1
ATOM 750 N N . GLU A 1 94 ? 0.498 -13.123 -3.440 1.00 53.16 94 GLU A N 1
ATOM 751 C CA . GLU A 1 94 ? 1.084 -14.340 -2.838 1.00 53.16 94 GLU A CA 1
ATOM 752 C C . GLU A 1 94 ? 1.064 -15.537 -3.814 1.00 53.16 94 GLU A C 1
ATOM 754 O O . GLU A 1 94 ? 1.999 -16.334 -3.880 1.00 53.16 94 GLU A O 1
ATOM 759 N N . ALA A 1 95 ? 0.044 -15.614 -4.678 1.00 51.88 95 ALA A N 1
ATOM 760 C CA . ALA A 1 95 ? -0.033 -16.615 -5.743 1.00 51.88 95 ALA A CA 1
ATOM 761 C C . ALA A 1 95 ? 1.103 -16.498 -6.782 1.00 51.88 95 ALA A C 1
ATOM 763 O O . ALA A 1 95 ? 1.378 -17.461 -7.497 1.00 51.88 95 ALA A O 1
ATOM 764 N N . GLN A 1 96 ? 1.758 -15.337 -6.878 1.00 48.72 96 GLN A N 1
ATOM 765 C CA . GLN A 1 96 ? 2.769 -15.054 -7.893 1.00 48.72 96 GLN A CA 1
ATOM 766 C C . GLN A 1 96 ? 4.194 -15.434 -7.447 1.00 48.72 96 GLN A C 1
ATOM 768 O O . GLN A 1 96 ? 5.006 -15.801 -8.295 1.00 48.72 96 GLN A O 1
ATOM 773 N N . GLU A 1 97 ? 4.502 -15.418 -6.143 1.00 48.09 97 GLU A N 1
ATOM 774 C CA . GLU A 1 97 ? 5.824 -15.822 -5.621 1.00 48.09 97 GLU A CA 1
ATOM 775 C C . GLU A 1 97 ? 6.077 -17.333 -5.777 1.00 48.09 97 GLU A C 1
ATOM 777 O O . GLU A 1 97 ? 7.185 -17.749 -6.117 1.00 48.09 97 GLU A O 1
ATOM 782 N N . LEU A 1 98 ? 5.029 -18.156 -5.662 1.00 48.03 98 LEU A N 1
ATOM 783 C CA . LEU A 1 98 ? 5.114 -19.614 -5.830 1.00 48.03 98 LEU A CA 1
ATOM 784 C C . LEU A 1 98 ? 5.415 -20.055 -7.277 1.00 48.03 98 LEU A C 1
ATOM 786 O O . LEU A 1 98 ? 5.892 -21.169 -7.496 1.00 48.03 98 LEU A O 1
ATOM 790 N N . GLU A 1 99 ? 5.155 -19.208 -8.279 1.00 48.34 99 GLU A N 1
ATOM 791 C CA . GLU A 1 99 ? 5.438 -19.523 -9.687 1.00 48.34 99 GLU A CA 1
ATOM 792 C C . GLU A 1 99 ? 6.866 -19.154 -10.129 1.00 48.34 99 GLU A C 1
ATOM 794 O O . GLU A 1 99 ? 7.333 -19.661 -11.157 1.00 48.34 99 GLU A O 1
ATOM 799 N N . GLU A 1 100 ? 7.573 -18.293 -9.385 1.00 46.12 100 GLU A N 1
ATOM 800 C CA . GLU A 1 100 ? 8.936 -17.866 -9.737 1.00 46.12 100 GLU A CA 1
ATOM 801 C C . GLU A 1 100 ? 10.028 -18.786 -9.159 1.00 46.12 100 GLU A C 1
ATOM 803 O O . GLU A 1 100 ? 11.024 -19.019 -9.844 1.00 46.12 100 GLU A O 1
ATOM 808 N N . GLU A 1 101 ? 9.825 -19.415 -7.993 1.00 39.78 101 GLU A N 1
ATOM 809 C CA . GLU A 1 101 ? 10.786 -20.392 -7.431 1.00 39.78 101 GLU A CA 1
ATOM 810 C C . GLU A 1 101 ? 10.849 -21.725 -8.208 1.00 39.78 101 GLU A C 1
ATOM 812 O O . GLU A 1 101 ? 11.826 -22.465 -8.116 1.00 39.78 101 GLU A O 1
ATOM 817 N N . GLY A 1 102 ? 9.846 -22.038 -9.034 1.00 36.22 102 GLY A N 1
ATOM 818 C CA . GLY A 1 102 ? 9.761 -23.312 -9.761 1.00 36.22 102 GLY A CA 1
ATOM 819 C C . GLY A 1 102 ? 10.557 -23.405 -11.071 1.00 36.22 102 GLY A C 1
ATOM 820 O O . GLY A 1 102 ? 10.420 -24.405 -11.778 1.00 36.22 102 GLY A O 1
ATOM 821 N N . LYS A 1 103 ? 11.334 -22.381 -11.459 1.00 39.84 103 LYS A N 1
ATOM 822 C CA . LYS A 1 103 ? 11.968 -22.308 -12.796 1.00 39.84 103 LYS A CA 1
ATOM 823 C C . LYS A 1 103 ? 13.500 -22.319 -12.829 1.00 39.84 103 LYS A C 1
ATOM 825 O O . LYS A 1 103 ? 14.043 -22.269 -13.931 1.00 39.84 103 LYS A O 1
ATOM 830 N N . GLU A 1 104 ? 14.199 -22.438 -11.697 1.00 38.94 104 GLU A N 1
ATOM 831 C CA . GLU A 1 104 ? 15.678 -22.420 -11.691 1.00 38.94 104 GLU A CA 1
ATOM 832 C C . GLU A 1 104 ? 16.378 -23.773 -11.465 1.00 38.94 104 GLU A C 1
ATOM 834 O O . GLU A 1 104 ? 17.593 -23.853 -11.634 1.00 38.94 104 GLU A O 1
ATOM 839 N N . GLU A 1 105 ? 15.663 -24.879 -11.227 1.00 40.22 105 GLU A N 1
ATOM 840 C CA . GLU A 1 105 ? 16.292 -26.211 -11.165 1.00 40.22 105 GLU A CA 1
ATOM 841 C C . GLU A 1 105 ? 15.983 -27.069 -12.403 1.00 40.22 105 GLU A C 1
ATOM 843 O O . GLU A 1 105 ? 15.092 -27.915 -12.425 1.00 40.22 105 GLU A O 1
ATOM 848 N N . GLY A 1 106 ? 16.767 -26.845 -13.460 1.00 33.38 106 GLY A N 1
ATOM 849 C CA . GLY A 1 106 ? 16.834 -27.677 -14.664 1.00 33.38 106 GLY A CA 1
ATOM 850 C C . GLY A 1 106 ? 18.281 -27.780 -15.136 1.00 33.38 106 GLY A C 1
ATOM 851 O O . GLY A 1 106 ? 18.718 -27.052 -16.021 1.00 33.38 106 GLY A O 1
ATOM 852 N N . THR A 1 107 ? 19.026 -28.643 -14.459 1.00 32.03 107 THR A N 1
ATOM 853 C CA . THR A 1 107 ? 20.465 -28.883 -14.551 1.00 32.03 107 THR A CA 1
ATOM 854 C C . THR A 1 107 ? 21.007 -29.139 -15.963 1.00 32.03 107 THR A C 1
ATOM 856 O O . THR A 1 107 ? 20.414 -29.822 -16.794 1.00 32.03 107 THR A O 1
ATOM 859 N N . LEU A 1 108 ? 22.221 -28.624 -16.175 1.00 40.66 108 LEU A N 1
ATOM 860 C CA . LEU A 1 108 ? 23.178 -29.012 -17.210 1.00 40.66 108 LEU A CA 1
ATOM 861 C C . LEU A 1 108 ? 23.333 -30.544 -17.288 1.00 40.66 108 LEU A C 1
ATOM 863 O O . LEU A 1 108 ? 23.715 -31.170 -16.300 1.00 40.66 108 LEU A O 1
ATOM 867 N N . PHE A 1 109 ? 23.182 -31.125 -18.479 1.00 32.28 109 PHE A N 1
ATOM 868 C CA . PHE A 1 109 ? 23.892 -32.354 -18.836 1.00 32.28 109 PHE A CA 1
ATOM 869 C C . PHE A 1 109 ? 24.531 -32.175 -20.217 1.00 32.28 109 PHE A C 1
ATOM 871 O O . PHE A 1 109 ? 23.843 -32.043 -21.226 1.00 32.28 109 PHE A O 1
ATOM 878 N N . ASN A 1 110 ? 25.864 -32.097 -20.216 1.00 47.44 110 ASN A N 1
ATOM 879 C CA . ASN A 1 110 ? 26.714 -32.172 -21.400 1.00 47.44 110 ASN A CA 1
ATOM 880 C C . ASN A 1 110 ? 26.481 -33.512 -22.102 1.00 47.44 110 ASN A C 1
ATOM 882 O O . ASN A 1 110 ? 26.666 -34.557 -21.483 1.00 47.44 110 ASN A O 1
ATOM 886 N N . GLU A 1 111 ? 26.179 -33.481 -23.396 1.00 43.28 111 GLU A N 1
ATOM 887 C CA . GLU A 1 111 ? 26.276 -34.654 -24.264 1.00 43.28 111 GLU A CA 1
ATOM 888 C C . GLU A 1 111 ? 27.368 -34.409 -25.309 1.00 43.28 111 GLU A C 1
ATOM 890 O O . GLU A 1 111 ? 27.120 -34.300 -26.506 1.00 43.28 111 GLU A O 1
ATOM 895 N N . ASP A 1 112 ? 28.610 -34.309 -24.828 1.00 44.19 112 ASP A N 1
ATOM 896 C CA . ASP A 1 112 ? 29.783 -34.638 -25.635 1.00 44.19 112 ASP A CA 1
ATOM 897 C C . ASP A 1 112 ? 29.865 -36.172 -25.711 1.00 44.19 112 ASP A C 1
ATOM 899 O O . ASP A 1 112 ? 30.597 -36.819 -24.962 1.00 44.19 112 ASP A O 1
ATOM 903 N N . ALA A 1 113 ? 29.059 -36.774 -26.584 1.00 41.72 113 ALA A N 1
ATOM 904 C CA . ALA A 1 113 ? 29.251 -38.154 -27.003 1.00 41.72 113 ALA A CA 1
ATOM 905 C C . ALA A 1 113 ? 30.127 -38.154 -28.264 1.00 41.72 113 ALA A C 1
ATOM 907 O O . ALA A 1 113 ? 29.666 -37.839 -29.363 1.00 41.72 113 ALA A O 1
ATOM 908 N N . GLU A 1 114 ? 31.410 -38.492 -28.093 1.00 48.25 114 GLU A N 1
ATOM 909 C CA . GLU A 1 114 ? 32.290 -38.900 -29.192 1.00 48.25 114 GLU A CA 1
ATOM 910 C C . GLU A 1 114 ? 31.599 -39.968 -30.064 1.00 48.25 114 GLU A C 1
ATOM 912 O O . GLU A 1 114 ? 30.965 -40.888 -29.530 1.00 48.25 114 GLU A O 1
ATOM 917 N N . PRO A 1 115 ? 31.732 -39.909 -31.402 1.00 51.25 115 PRO A N 1
ATOM 918 C CA . PRO A 1 115 ? 31.242 -40.973 -32.256 1.00 51.25 115 PRO A CA 1
ATOM 919 C C . PRO A 1 115 ? 32.121 -42.207 -32.040 1.00 51.25 115 PRO A C 1
ATOM 921 O O . PRO A 1 115 ? 33.327 -42.191 -32.282 1.00 51.25 115 PRO A O 1
ATOM 924 N N . THR A 1 116 ? 31.499 -43.293 -31.594 1.00 51.62 116 THR A N 1
ATOM 925 C CA . THR A 1 116 ? 32.107 -44.621 -31.597 1.00 51.62 116 THR A CA 1
ATOM 926 C C . THR A 1 116 ? 32.415 -45.005 -33.042 1.00 51.62 116 THR A C 1
ATOM 928 O O . THR A 1 116 ? 31.514 -45.298 -33.829 1.00 51.62 116 THR A O 1
ATOM 931 N N . GLU A 1 117 ? 33.697 -44.972 -33.407 1.00 50.78 117 GLU A N 1
ATOM 932 C CA . GLU A 1 117 ? 34.166 -45.530 -34.668 1.00 50.78 117 GLU A CA 1
ATOM 933 C C . GLU A 1 117 ? 34.059 -47.057 -34.596 1.00 50.78 117 GLU A C 1
ATOM 935 O O . GLU A 1 117 ? 34.589 -47.731 -33.712 1.00 50.78 117 GLU A O 1
ATOM 940 N N . THR A 1 118 ? 33.266 -47.574 -35.521 1.00 42.78 118 THR A N 1
ATOM 941 C CA . THR A 1 118 ? 33.074 -48.977 -35.856 1.00 42.78 118 THR A CA 1
ATOM 942 C C . THR A 1 118 ? 34.325 -49.606 -36.476 1.00 42.78 118 THR A C 1
ATOM 944 O O . THR A 1 118 ? 34.929 -48.980 -37.343 1.00 42.78 118 THR A O 1
ATOM 947 N N . ALA A 1 119 ? 34.511 -50.900 -36.169 1.00 39.44 119 ALA A N 1
ATOM 948 C CA . ALA A 1 119 ? 35.290 -51.946 -36.865 1.00 39.44 119 ALA A CA 1
ATOM 949 C 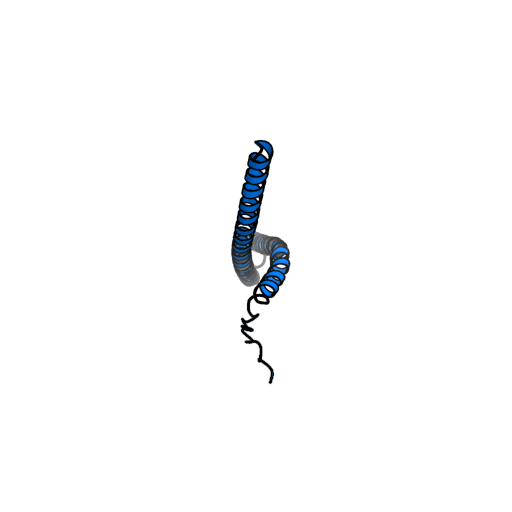C . ALA A 1 119 ? 36.683 -52.291 -36.310 1.00 39.44 119 ALA A C 1
ATOM 951 O O . ALA A 1 119 ? 37.611 -51.461 -36.384 1.00 39.44 119 ALA A O 1
#

Radius of gyration: 29.42 Å; chains: 1; bounding box: 57×62×82 Å

Foldseek 3Di:
DDPVVVVVVVVVVVVVVVVVVVVVVVVVVLVVVQVVLVVLVVVLVVLVVVLVVLVVVCPDPVNPPPPVSVVVSVVSVVVSVVSVVSVVVNVVPVVVVVVVVPPPPDDDDDPPDDDDDDD

Sequence (119 aa):
MTRLEIILSAVLLFSVIFNIGLVIYVKGAIVRLLSISEELGDLQQMINSFANHAKSVYELEMFYGDETLSHLLEHAVSFNEQLETFEYIYSLTEAQELEEEGKEEGTLFNEDAEPTETA